Protein AF-A0A955UER6-F1 (afdb_monomer_lite)

Secondary structure (DSSP, 8-state):
---TT--HHHHHHHHHHHHHTT-S-EEEE-TTS-EEEEETTEEESS-TT-------GGG--

Radius of gyration: 12.05 Å; chains: 1; bounding box: 27×26×29 Å

pLDDT: mean 90.5, std 6.51, range [60.75, 97.5]

Foldseek 3Di:
DDDPPDDPVVVVVVLVVCQVVVDAWDWDQDLQRDIWIQGPVGIDRADPVRDDDGDPNVSHD

Structure (mmCIF, N/CA/C/O backbone):
data_AF-A0A955UER6-F1
#
_entry.id   AF-A0A955UER6-F1
#
loop_
_atom_site.group_PDB
_atom_site.id
_atom_site.type_symbol
_atom_site.label_atom_id
_atom_site.label_alt_id
_atom_site.label_comp_id
_atom_site.label_asym_id
_atom_site.label_entity_id
_atom_site.label_seq_id
_atom_site.pdbx_PDB_ins_code
_atom_site.Cartn_x
_atom_site.Cartn_y
_atom_site.Cartn_z
_atom_site.occupancy
_atom_site.B_iso_or_equiv
_atom_site.auth_seq_id
_atom_site.auth_comp_id
_atom_site.auth_asym_id
_atom_site.auth_atom_id
_atom_site.pdbx_PDB_model_num
ATOM 1 N N . VAL A 1 1 ? 2.025 2.661 -5.504 1.00 82.25 1 VAL A N 1
ATOM 2 C CA . VAL A 1 1 ? 3.287 2.469 -6.256 1.00 82.25 1 VAL A CA 1
ATOM 3 C C . VAL A 1 1 ? 4.122 3.718 -6.086 1.00 82.25 1 VAL A C 1
ATOM 5 O O . VAL A 1 1 ? 3.555 4.802 -6.194 1.00 82.25 1 VAL A O 1
ATOM 8 N N . LEU A 1 2 ? 5.401 3.572 -5.744 1.00 86.50 2 LEU A N 1
ATOM 9 C CA . LEU A 1 2 ? 6.305 4.705 -5.578 1.00 86.50 2 LEU A CA 1
ATOM 10 C C . LEU A 1 2 ? 6.861 5.173 -6.926 1.00 86.50 2 LEU A C 1
ATOM 12 O O . LEU A 1 2 ? 7.081 4.375 -7.831 1.00 86.50 2 LEU A O 1
ATOM 16 N N . SER A 1 3 ? 7.101 6.474 -7.033 1.00 84.12 3 SER A N 1
ATOM 17 C CA . SER A 1 3 ? 7.815 7.133 -8.123 1.00 84.12 3 SER A CA 1
ATOM 18 C C . SER A 1 3 ? 8.952 7.995 -7.550 1.00 84.12 3 SER A C 1
ATOM 20 O O . SER A 1 3 ? 8.905 8.341 -6.366 1.00 84.12 3 SER A O 1
ATOM 22 N N . PRO A 1 4 ? 9.968 8.386 -8.347 1.00 84.12 4 PRO A N 1
ATOM 23 C CA . PRO A 1 4 ? 11.123 9.147 -7.848 1.00 84.12 4 PRO A CA 1
ATOM 24 C C . PRO A 1 4 ? 10.781 10.459 -7.123 1.00 84.12 4 PRO A C 1
ATOM 26 O O . PRO A 1 4 ? 11.547 10.921 -6.286 1.00 84.12 4 PRO A O 1
ATOM 29 N N . GLY A 1 5 ? 9.624 11.060 -7.419 1.00 86.69 5 GLY A N 1
ATOM 30 C CA . GLY A 1 5 ? 9.160 12.284 -6.761 1.00 86.69 5 GLY A CA 1
ATOM 31 C C . GLY A 1 5 ? 8.470 12.065 -5.411 1.00 86.69 5 GLY A C 1
ATOM 32 O O . GLY A 1 5 ? 8.109 13.041 -4.756 1.00 86.69 5 GLY A O 1
ATOM 33 N N . ASN A 1 6 ? 8.236 10.820 -4.986 1.00 89.69 6 ASN A N 1
ATOM 34 C CA . ASN A 1 6 ? 7.549 10.551 -3.729 1.00 89.69 6 ASN A CA 1
ATOM 35 C C . ASN A 1 6 ? 8.473 10.744 -2.528 1.00 89.69 6 ASN A C 1
ATOM 37 O O . ASN A 1 6 ? 9.477 10.052 -2.371 1.00 89.69 6 ASN A O 1
ATOM 41 N N . ARG A 1 7 ? 8.082 11.650 -1.628 1.00 90.25 7 ARG A N 1
ATOM 42 C CA . ARG A 1 7 ? 8.787 11.861 -0.365 1.00 90.25 7 ARG A CA 1
ATOM 43 C C . ARG A 1 7 ? 8.320 10.834 0.672 1.00 90.25 7 ARG A C 1
ATOM 45 O O . ARG A 1 7 ? 7.108 10.661 0.828 1.00 90.25 7 ARG A O 1
ATOM 52 N N . PRO A 1 8 ? 9.230 10.197 1.435 1.00 88.31 8 PRO A N 1
ATOM 53 C CA . PRO A 1 8 ? 8.855 9.194 2.436 1.00 88.31 8 PRO A CA 1
ATOM 54 C C . PRO A 1 8 ? 7.805 9.683 3.441 1.00 88.31 8 PRO A C 1
ATOM 56 O O . PRO A 1 8 ? 6.882 8.952 3.789 1.00 88.31 8 PRO A O 1
ATOM 59 N N . THR A 1 9 ? 7.891 10.945 3.864 1.00 91.88 9 THR A N 1
ATOM 60 C CA . THR A 1 9 ? 6.943 11.556 4.806 1.00 91.88 9 THR A CA 1
ATOM 61 C C . THR A 1 9 ? 5.522 11.648 4.246 1.00 91.88 9 THR A C 1
ATOM 63 O O . THR A 1 9 ? 4.566 11.328 4.947 1.00 91.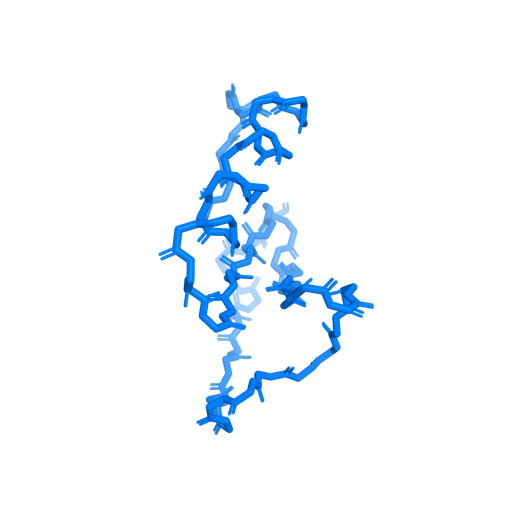88 9 THR A O 1
ATOM 66 N N . GLU A 1 10 ? 5.369 12.028 2.976 1.00 93.12 10 GLU A N 1
ATOM 67 C CA . GLU A 1 10 ? 4.069 12.115 2.297 1.00 93.12 10 GLU A CA 1
ATOM 68 C C . GLU A 1 10 ? 3.450 10.731 2.087 1.00 93.12 10 GLU A C 1
ATOM 70 O O . GLU A 1 10 ? 2.241 10.553 2.239 1.00 93.12 10 GLU A O 1
ATOM 75 N N . ILE A 1 11 ? 4.281 9.737 1.762 1.00 94.81 11 ILE A N 1
ATOM 76 C CA . ILE A 1 11 ? 3.854 8.343 1.623 1.00 94.81 11 ILE A CA 1
ATOM 77 C C . ILE A 1 11 ? 3.376 7.794 2.962 1.00 94.81 11 ILE A C 1
ATOM 79 O O . ILE A 1 11 ? 2.265 7.269 3.034 1.00 94.81 11 ILE A O 1
ATOM 83 N N . ASN A 1 12 ? 4.149 7.992 4.030 1.00 94.00 12 ASN A N 1
ATOM 84 C CA . ASN A 1 12 ? 3.756 7.582 5.374 1.00 94.00 12 ASN A CA 1
ATOM 85 C C . ASN A 1 12 ? 2.443 8.245 5.796 1.00 94.00 12 ASN A C 1
ATOM 87 O O . ASN A 1 12 ? 1.555 7.567 6.307 1.00 94.00 12 ASN A O 1
ATOM 91 N N . HIS A 1 13 ? 2.270 9.538 5.513 1.00 95.25 13 HIS A N 1
ATOM 92 C CA . HIS A 1 13 ? 1.017 10.235 5.793 1.00 95.25 13 HIS A CA 1
ATOM 93 C C . HIS A 1 13 ? -0.176 9.602 5.058 1.00 95.25 13 HIS A C 1
ATOM 95 O O . HIS A 1 13 ? -1.217 9.360 5.668 1.00 95.25 13 HIS A O 1
ATOM 101 N N . LYS A 1 14 ? -0.026 9.267 3.768 1.00 95.50 14 LYS A N 1
ATOM 102 C CA . LYS A 1 14 ? -1.073 8.583 2.989 1.00 95.50 14 LYS A CA 1
ATOM 103 C C . LYS A 1 14 ? -1.392 7.196 3.541 1.00 95.50 14 LYS A C 1
ATOM 105 O O . LYS A 1 14 ? -2.565 6.868 3.687 1.00 95.50 14 LYS A O 1
ATOM 110 N N . ILE A 1 15 ? -0.373 6.400 3.871 1.00 96.56 15 ILE A N 1
ATOM 111 C CA . ILE A 1 15 ? -0.549 5.063 4.459 1.00 96.56 15 ILE A CA 1
ATOM 112 C C . ILE A 1 15 ? -1.385 5.163 5.737 1.00 96.56 15 ILE A C 1
ATOM 114 O O . ILE A 1 15 ? -2.399 4.478 5.860 1.00 96.56 15 ILE A O 1
ATOM 118 N N . GLN A 1 16 ? -1.011 6.062 6.651 1.00 95.88 16 GLN A N 1
ATOM 119 C CA . GLN A 1 16 ? -1.741 6.242 7.904 1.00 95.88 16 GLN A CA 1
ATOM 120 C C . GLN A 1 16 ? -3.175 6.734 7.674 1.00 95.88 16 GLN A C 1
ATOM 122 O O . GLN A 1 16 ? -4.094 6.223 8.308 1.00 95.88 16 GLN A O 1
ATOM 127 N N . ALA A 1 17 ? -3.398 7.655 6.730 1.00 96.69 17 ALA A N 1
ATOM 128 C CA . ALA A 1 17 ? -4.739 8.130 6.390 1.00 96.69 17 ALA A CA 1
ATOM 129 C C . ALA A 1 17 ? -5.654 7.003 5.869 1.00 96.69 17 ALA A C 1
ATOM 131 O O . ALA A 1 17 ? -6.803 6.899 6.297 1.00 96.69 17 ALA A O 1
ATOM 132 N N . TYR A 1 18 ? -5.148 6.125 4.997 1.00 97.50 18 TYR A N 1
ATOM 133 C CA . TYR A 1 18 ? -5.908 4.970 4.504 1.00 97.50 18 TYR A CA 1
ATOM 134 C C . TYR A 1 18 ? -6.205 3.948 5.608 1.00 97.50 18 TYR A C 1
ATOM 136 O O . TYR A 1 18 ? -7.324 3.450 5.719 1.00 97.50 18 TYR A O 1
ATOM 144 N N . LEU A 1 19 ? -5.229 3.642 6.463 1.00 96.56 19 LEU A N 1
ATOM 145 C CA . LEU A 1 19 ? -5.451 2.728 7.587 1.00 96.56 19 LEU A CA 1
ATOM 146 C C . LEU A 1 19 ? -6.458 3.307 8.594 1.00 96.56 19 LEU A C 1
ATOM 148 O O . LEU A 1 19 ? -7.310 2.580 9.115 1.00 96.56 19 LEU A O 1
ATOM 152 N N . ALA A 1 20 ? -6.407 4.619 8.833 1.00 95.88 20 ALA A N 1
ATOM 153 C CA . ALA A 1 20 ? -7.360 5.326 9.682 1.00 95.88 20 ALA A CA 1
ATOM 154 C C . ALA A 1 20 ? -8.784 5.312 9.102 1.00 95.88 20 ALA A C 1
ATOM 156 O O . ALA A 1 20 ? -9.738 5.196 9.869 1.00 95.88 20 ALA A O 1
ATOM 157 N N . SER A 1 21 ? -8.944 5.336 7.772 1.00 96.69 21 SER A N 1
ATOM 158 C CA . SER A 1 21 ? -10.258 5.246 7.115 1.00 96.69 21 SER A CA 1
ATOM 159 C C . SER A 1 21 ? -10.863 3.835 7.102 1.00 96.69 21 SER A C 1
ATOM 161 O O . SER A 1 21 ? -11.948 3.634 6.561 1.00 96.69 21 SER A O 1
ATOM 163 N N . GLY A 1 22 ? -10.193 2.855 7.717 1.00 95.38 22 GLY A N 1
ATOM 164 C CA . GLY A 1 22 ? -10.692 1.487 7.837 1.00 95.38 22 GLY A CA 1
ATOM 165 C C . GLY A 1 22 ? -10.262 0.559 6.705 1.00 95.38 22 GLY A C 1
ATOM 166 O O . GLY A 1 22 ? -10.742 -0.573 6.652 1.00 95.38 22 GLY A O 1
ATOM 167 N N . ILE A 1 23 ? -9.339 0.983 5.832 1.00 95.81 23 ILE A N 1
ATOM 168 C CA . ILE A 1 23 ? -8.722 0.061 4.876 1.00 95.81 23 ILE A CA 1
ATOM 169 C C . ILE A 1 23 ? -7.983 -1.043 5.639 1.00 95.81 23 ILE A C 1
ATOM 171 O O . ILE A 1 23 ? -7.255 -0.794 6.601 1.00 95.81 23 ILE A O 1
ATOM 175 N N . ARG A 1 24 ? -8.191 -2.286 5.195 1.00 95.75 24 ARG A N 1
ATOM 176 C CA . ARG A 1 24 ? -7.613 -3.481 5.818 1.00 95.75 24 ARG A CA 1
ATOM 177 C C . ARG A 1 24 ? -6.103 -3.588 5.598 1.00 95.75 24 ARG A C 1
ATOM 179 O O . ARG A 1 24 ? -5.398 -4.057 6.485 1.00 95.75 24 ARG A O 1
ATOM 186 N N . GLU A 1 25 ? -5.626 -3.182 4.425 1.00 97.00 25 GLU A N 1
ATOM 187 C CA . GLU A 1 25 ? -4.219 -3.260 4.033 1.00 97.00 25 GLU A CA 1
ATOM 188 C C . GLU A 1 25 ? -3.891 -2.231 2.944 1.00 97.00 25 GLU A C 1
ATOM 190 O O . GLU A 1 25 ? -4.665 -2.039 2.006 1.00 97.00 25 GLU A O 1
ATOM 195 N N . VAL A 1 26 ? -2.728 -1.594 3.057 1.00 96.56 26 VAL A N 1
ATOM 196 C CA . VAL A 1 26 ? -2.146 -0.723 2.033 1.00 96.56 26 VAL A CA 1
ATOM 197 C C . VAL A 1 26 ? -0.910 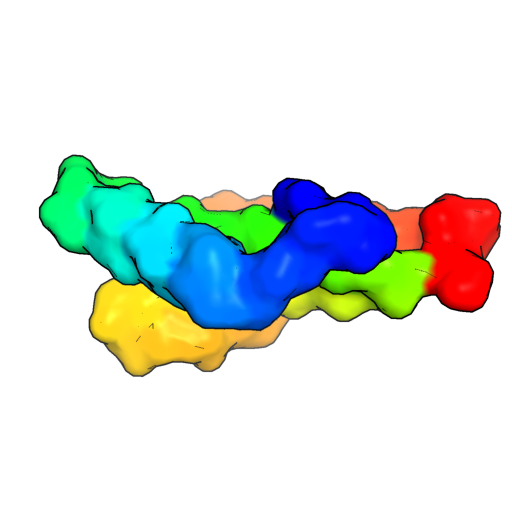-1.410 1.466 1.00 96.56 26 VAL A C 1
ATOM 199 O O . VAL A 1 26 ? 0.010 -1.749 2.205 1.00 96.56 26 VAL A O 1
ATOM 202 N N . ILE A 1 27 ? -0.876 -1.601 0.149 1.00 95.75 27 ILE A N 1
ATOM 203 C CA . ILE A 1 27 ? 0.237 -2.260 -0.541 1.00 95.75 27 ILE A CA 1
ATOM 204 C C . ILE A 1 27 ? 1.153 -1.194 -1.138 1.00 95.75 27 ILE A C 1
ATOM 206 O O . ILE A 1 27 ? 0.734 -0.391 -1.980 1.00 95.75 27 ILE A O 1
ATOM 210 N N . VAL A 1 28 ? 2.415 -1.188 -0.719 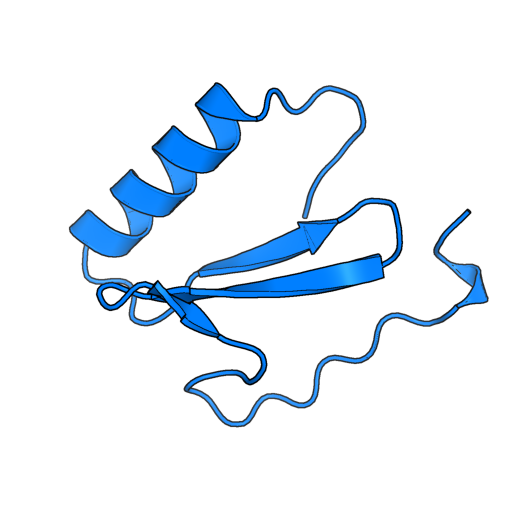1.00 94.19 28 VAL A N 1
ATOM 211 C CA . VAL A 1 28 ? 3.439 -0.277 -1.235 1.00 94.19 28 VAL A CA 1
ATOM 212 C C . VAL A 1 28 ? 4.407 -1.071 -2.096 1.00 94.19 28 VAL A C 1
ATOM 214 O O . VAL A 1 28 ? 4.984 -2.053 -1.650 1.00 94.19 28 VAL A O 1
ATOM 217 N N . VAL A 1 29 ? 4.580 -0.627 -3.338 1.00 91.62 29 VAL A N 1
ATOM 218 C CA . VAL A 1 29 ? 5.561 -1.179 -4.279 1.00 91.62 29 VAL A CA 1
ATOM 219 C C . VAL A 1 29 ? 6.669 -0.148 -4.445 1.00 91.62 29 VAL A C 1
ATOM 221 O O . VAL A 1 29 ? 6.381 0.972 -4.888 1.00 91.62 29 VAL A O 1
ATOM 224 N N . SER A 1 30 ? 7.893 -0.508 -4.056 1.00 88.06 30 SER A N 1
ATOM 225 C CA . SER A 1 30 ? 9.081 0.338 -4.176 1.00 88.06 30 SER A CA 1
ATOM 226 C C . SER A 1 30 ? 9.643 0.352 -5.599 1.00 88.06 30 SER A C 1
ATOM 228 O O . SER A 1 30 ? 9.294 -0.485 -6.431 1.00 88.06 30 SER A O 1
ATOM 230 N N . LEU A 1 31 ? 10.553 1.293 -5.871 1.00 85.31 31 LEU A N 1
ATOM 231 C CA . LEU A 1 31 ? 11.255 1.382 -7.157 1.00 85.31 31 LEU A CA 1
ATOM 232 C C . LEU A 1 31 ? 12.166 0.171 -7.419 1.00 85.31 31 LEU A C 1
ATOM 234 O O . LEU A 1 31 ? 12.374 -0.197 -8.566 1.00 85.31 31 LEU A O 1
ATOM 238 N N . GLN A 1 32 ? 12.656 -0.474 -6.358 1.00 86.50 32 GLN A N 1
ATOM 239 C CA . GLN A 1 32 ? 13.481 -1.685 -6.424 1.00 86.50 32 GLN A CA 1
ATOM 240 C C . GLN A 1 32 ? 12.641 -2.971 -6.527 1.00 86.50 32 GLN A C 1
ATOM 242 O O . GLN A 1 32 ? 13.184 -4.070 -6.481 1.00 86.50 32 GLN A O 1
ATOM 247 N N . GLY A 1 33 ? 11.310 -2.861 -6.617 1.00 85.62 33 GLY A N 1
ATOM 248 C CA . GLY A 1 33 ? 10.419 -4.021 -6.692 1.00 85.62 33 GLY A CA 1
ATOM 249 C C . GLY A 1 33 ? 10.121 -4.693 -5.361 1.00 85.62 33 GLY A C 1
ATOM 250 O O . GLY A 1 33 ? 9.559 -5.787 -5.352 1.00 85.62 33 GLY A O 1
ATOM 251 N N . HIS A 1 34 ? 10.459 -4.061 -4.237 1.00 87.94 34 HIS A N 1
ATOM 252 C CA . HIS A 1 34 ? 10.035 -4.555 -2.934 1.00 87.94 34 HIS A CA 1
ATOM 253 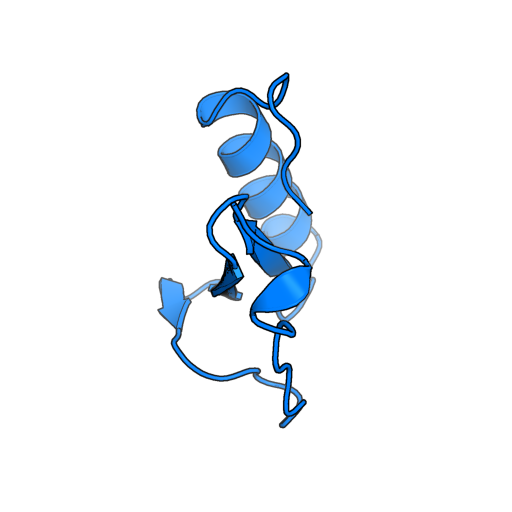C C . HIS A 1 34 ? 8.555 -4.248 -2.718 1.00 87.94 34 HIS A C 1
ATOM 255 O O . HIS A 1 34 ? 8.083 -3.150 -3.025 1.00 87.94 34 HIS A O 1
ATOM 261 N N . VAL A 1 35 ? 7.828 -5.228 -2.185 1.00 91.69 35 VAL A N 1
ATOM 262 C CA . VAL A 1 35 ? 6.418 -5.090 -1.827 1.00 91.69 35 VAL A CA 1
ATOM 263 C C . VAL A 1 35 ? 6.297 -5.140 -0.314 1.00 91.69 35 VAL A C 1
ATOM 265 O O . VAL A 1 35 ? 6.716 -6.109 0.315 1.00 91.69 35 VAL A O 1
ATOM 268 N N . GLU A 1 36 ? 5.703 -4.101 0.257 1.00 93.88 36 GLU A N 1
ATOM 269 C CA . GLU A 1 36 ? 5.383 -4.018 1.677 1.00 93.88 36 GLU A CA 1
ATOM 270 C C . GLU A 1 36 ? 3.871 -3.976 1.869 1.00 93.88 36 GLU A C 1
ATOM 272 O O . GLU A 1 36 ? 3.156 -3.252 1.166 1.00 93.88 36 GLU A O 1
ATOM 277 N N . TYR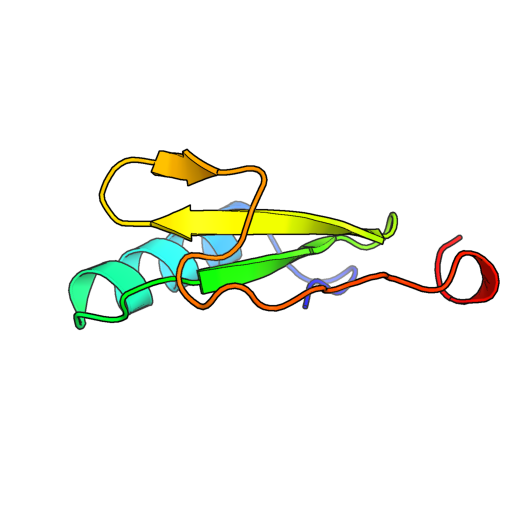 A 1 37 ? 3.390 -4.719 2.862 1.00 96.00 37 TYR A N 1
ATOM 278 C CA . TYR A 1 37 ? 1.978 -4.776 3.215 1.00 96.00 37 TYR A CA 1
ATOM 279 C C . TYR A 1 37 ? 1.770 -4.063 4.548 1.00 96.00 37 TYR A C 1
ATOM 281 O O . TYR A 1 37 ? 2.131 -4.580 5.603 1.00 96.00 37 TYR A O 1
ATOM 289 N N . HIS A 1 38 ? 1.209 -2.858 4.506 1.00 97.00 38 HIS A N 1
ATOM 290 C CA . HIS A 1 38 ? 0.973 -2.022 5.681 1.00 97.00 38 HIS A CA 1
ATOM 291 C C . HIS A 1 38 ? -0.428 -2.269 6.232 1.00 97.00 38 HIS A C 1
ATOM 293 O O . HIS A 1 38 ? -1.417 -2.208 5.499 1.00 97.00 38 HIS A O 1
ATOM 299 N N . ARG A 1 39 ? -0.520 -2.520 7.534 1.00 96.88 39 ARG A N 1
ATOM 300 C CA . ARG A 1 39 ? -1.758 -2.768 8.279 1.00 96.88 39 ARG A CA 1
ATOM 301 C C . ARG A 1 39 ? -1.741 -1.990 9.589 1.00 96.88 39 ARG A C 1
ATOM 303 O O . ARG A 1 39 ? -0.723 -1.423 9.975 1.00 96.88 39 ARG A O 1
ATOM 310 N N . LYS A 1 40 ? -2.871 -1.982 10.302 1.00 95.25 40 LYS A N 1
ATOM 311 C CA . LYS A 1 40 ? -2.987 -1.299 11.604 1.00 95.25 40 LYS A CA 1
ATOM 312 C C . LYS A 1 40 ? -2.007 -1.819 12.662 1.00 95.25 40 LYS A C 1
ATOM 314 O O . LYS A 1 40 ? -1.655 -1.069 13.562 1.00 95.25 40 LYS A O 1
ATOM 319 N N . ASP A 1 41 ? -1.592 -3.077 12.560 1.00 95.00 41 ASP A N 1
ATOM 320 C CA . ASP A 1 41 ? -0.656 -3.739 13.472 1.00 95.00 41 ASP A CA 1
ATOM 321 C C . ASP A 1 41 ? 0.808 -3.691 12.995 1.00 95.00 41 ASP A C 1
ATOM 323 O O . ASP A 1 41 ? 1.692 -4.139 13.720 1.00 95.00 41 ASP A O 1
ATOM 327 N N . GLY A 1 42 ? 1.085 -3.130 11.811 1.00 94.75 42 GLY A N 1
ATOM 328 C CA . GLY A 1 42 ? 2.442 -2.928 11.305 1.00 94.75 42 GLY A CA 1
ATOM 329 C C . GLY A 1 42 ? 2.645 -3.359 9.854 1.00 94.75 42 GLY A C 1
ATOM 330 O O . GLY A 1 42 ? 1.707 -3.428 9.059 1.00 94.75 42 GLY A O 1
ATOM 331 N N . ILE A 1 43 ? 3.908 -3.613 9.507 1.00 95.44 43 ILE A N 1
ATOM 332 C CA . ILE A 1 43 ? 4.338 -4.035 8.170 1.00 95.44 43 ILE A CA 1
ATOM 333 C C . ILE A 1 43 ? 4.450 -5.559 8.137 1.00 95.44 43 ILE A C 1
ATOM 335 O O . ILE A 1 43 ? 5.022 -6.170 9.037 1.00 95.44 43 ILE A O 1
ATOM 339 N N . HIS A 1 44 ? 3.934 -6.169 7.074 1.00 94.44 44 HIS A N 1
ATOM 340 C CA . HIS A 1 44 ? 3.908 -7.615 6.865 1.00 94.44 44 HIS A CA 1
ATOM 341 C C . HIS A 1 44 ? 4.569 -7.995 5.537 1.00 94.44 44 HIS A C 1
ATOM 343 O O . HIS A 1 44 ? 4.675 -7.177 4.626 1.00 94.44 44 HIS A O 1
ATOM 349 N N . LEU A 1 45 ? 4.978 -9.266 5.420 1.00 88.88 45 LEU A N 1
ATOM 350 C CA . LEU A 1 45 ? 5.597 -9.842 4.211 1.00 88.88 45 LEU A CA 1
ATOM 351 C C . LEU A 1 45 ? 4.595 -10.495 3.244 1.00 88.88 45 LEU A C 1
ATOM 353 O O . LEU A 1 45 ? 4.964 -10.883 2.139 1.00 88.88 45 LEU A O 1
ATOM 357 N N . LYS A 1 46 ? 3.339 -10.666 3.661 1.00 91.69 46 LYS A N 1
ATOM 358 C CA . LYS A 1 46 ? 2.273 -11.308 2.876 1.00 91.69 46 LYS A CA 1
ATOM 359 C C . LYS A 1 46 ? 1.017 -10.457 2.927 1.00 91.69 46 LYS A C 1
ATOM 361 O O . LYS A 1 46 ? 0.806 -9.789 3.934 1.00 91.69 46 LYS A O 1
ATOM 366 N N . SER A 1 47 ? 0.173 -10.544 1.901 1.00 94.38 47 SER A N 1
ATOM 367 C CA . SER A 1 47 ? -1.122 -9.855 1.866 1.00 94.38 47 SER A CA 1
ATOM 368 C C . SER A 1 47 ? -2.149 -10.486 2.815 1.00 94.38 47 SER A C 1
ATOM 370 O O . SER A 1 47 ? -2.159 -11.696 3.016 1.00 94.38 47 SER A O 1
ATOM 372 N N . ALA A 1 48 ? -3.047 -9.668 3.370 1.00 94.12 48 ALA A N 1
ATOM 373 C CA . ALA A 1 48 ? -4.194 -10.099 4.180 1.00 94.12 48 ALA A CA 1
ATOM 374 C C . ALA A 1 48 ? -5.327 -10.680 3.323 1.00 94.12 48 ALA A C 1
ATOM 376 O O . ALA A 1 48 ? -6.318 -11.185 3.856 1.00 94.12 48 ALA A O 1
ATOM 377 N N . PHE A 1 49 ? -5.198 -10.538 2.006 1.00 92.06 49 PHE A N 1
ATOM 378 C CA . PHE A 1 49 ? -6.134 -11.007 0.996 1.00 92.06 49 PHE A CA 1
ATOM 379 C C . PHE A 1 49 ? -5.617 -12.249 0.256 1.00 92.06 49 PHE A C 1
ATOM 381 O O . PHE A 1 49 ? -6.206 -12.621 -0.752 1.00 92.06 49 PHE A O 1
ATOM 388 N N . ASP A 1 50 ? -4.507 -12.849 0.713 1.00 88.00 50 ASP A N 1
ATOM 389 C CA . ASP A 1 50 ? -3.827 -13.965 0.037 1.00 88.00 50 ASP A CA 1
ATOM 390 C C . ASP A 1 50 ? -3.520 -13.684 -1.446 1.00 88.00 50 ASP A C 1
ATOM 392 O O . ASP A 1 50 ? -3.547 -14.574 -2.292 1.00 88.00 50 ASP A O 1
ATOM 396 N N . LEU A 1 51 ? -3.204 -12.425 -1.774 1.00 85.56 51 LEU A N 1
ATOM 397 C CA . LEU A 1 51 ? -2.817 -12.009 -3.121 1.00 85.56 51 LEU A CA 1
ATOM 398 C C . LEU A 1 51 ? -1.337 -12.340 -3.384 1.00 85.56 51 LEU A C 1
ATOM 400 O O . LEU A 1 51 ? -0.463 -11.727 -2.758 1.00 85.56 51 LEU A O 1
ATOM 404 N N . PRO A 1 52 ? -1.016 -13.250 -4.324 1.00 83.12 52 PRO A N 1
ATOM 405 C CA . PRO A 1 52 ? 0.360 -13.486 -4.732 1.00 83.12 52 PRO A CA 1
ATOM 406 C C . PRO A 1 52 ? 0.806 -12.365 -5.679 1.00 83.12 52 PRO A C 1
ATOM 408 O O . PRO A 1 52 ? 0.582 -12.418 -6.886 1.00 83.12 52 PRO A O 1
ATOM 411 N N . LEU A 1 53 ? 1.435 -11.324 -5.132 1.00 84.62 53 LEU A N 1
ATOM 412 C CA . LEU A 1 53 ? 2.046 -10.264 -5.932 1.00 84.62 53 LEU A CA 1
ATOM 413 C C . LEU A 1 53 ? 3.513 -10.590 -6.195 1.00 84.62 53 LEU A C 1
ATOM 415 O O . LEU A 1 53 ? 4.295 -10.809 -5.274 1.00 84.62 53 LEU A O 1
ATOM 419 N N . THR A 1 54 ? 3.889 -10.610 -7.469 1.00 84.69 54 THR A N 1
ATOM 420 C CA . THR A 1 54 ? 5.276 -10.770 -7.911 1.00 84.69 54 THR A CA 1
ATOM 421 C C . THR A 1 54 ? 5.598 -9.642 -8.876 1.00 84.69 54 THR A C 1
ATOM 423 O O . THR A 1 54 ? 4.889 -9.456 -9.864 1.00 84.69 54 THR A O 1
ATOM 426 N N . ILE A 1 55 ? 6.650 -8.878 -8.582 1.00 84.88 55 ILE A N 1
ATOM 427 C CA . ILE A 1 55 ? 7.156 -7.843 -9.485 1.00 84.88 55 ILE A CA 1
ATOM 428 C C . ILE A 1 55 ? 8.132 -8.514 -10.462 1.00 84.88 55 ILE A C 1
ATOM 430 O O . ILE A 1 55 ? 9.115 -9.106 -10.011 1.00 84.88 55 ILE A O 1
ATOM 434 N N . PRO A 1 56 ? 7.894 -8.460 -11.785 1.00 86.00 56 PRO A N 1
ATOM 435 C CA . PRO A 1 56 ? 8.847 -8.974 -12.760 1.00 86.00 56 PRO A CA 1
ATOM 436 C C . PRO A 1 56 ? 10.184 -8.234 -12.664 1.00 86.00 56 PRO A C 1
ATOM 438 O O . PRO A 1 56 ? 10.222 -7.006 -12.718 1.00 86.00 56 PRO A O 1
ATOM 441 N N . SER A 1 57 ? 11.286 -8.978 -12.581 1.00 84.12 57 SER A N 1
ATOM 442 C CA . SER A 1 57 ? 12.628 -8.411 -12.385 1.00 84.12 57 SER A CA 1
ATOM 443 C C . SER A 1 57 ? 13.076 -7.463 -13.501 1.00 84.12 57 SER A C 1
ATOM 445 O O . SER A 1 57 ? 13.865 -6.567 -13.251 1.00 84.12 57 SER A O 1
ATOM 447 N N . HIS A 1 58 ? 12.555 -7.612 -14.721 1.00 85.12 58 HIS A N 1
ATOM 448 C CA . HIS A 1 58 ? 12.884 -6.729 -15.845 1.00 85.12 58 HIS A CA 1
ATOM 449 C C . HIS A 1 58 ? 12.213 -5.343 -15.771 1.00 85.12 58 HIS A C 1
ATOM 4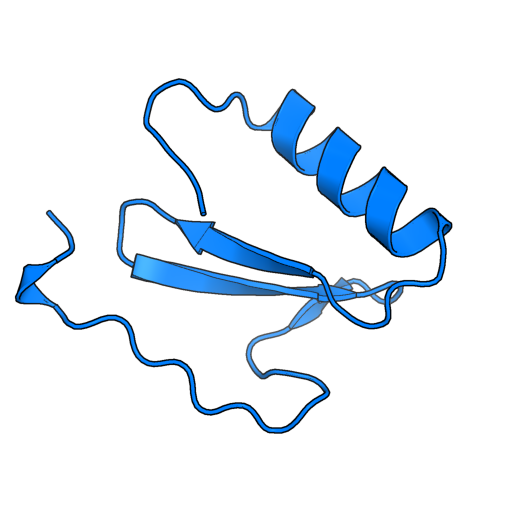51 O O . HIS A 1 58 ? 12.532 -4.479 -16.582 1.00 85.12 58 HIS A O 1
ATOM 457 N N . LEU A 1 59 ? 11.265 -5.136 -14.848 1.00 78.38 59 LEU A N 1
ATOM 458 C CA . LEU A 1 59 ? 10.580 -3.852 -14.644 1.00 78.38 59 LEU A CA 1
ATOM 459 C C . LEU A 1 59 ? 11.218 -3.000 -13.540 1.00 78.38 59 LEU A C 1
ATOM 461 O O . LEU A 1 59 ? 10.739 -1.899 -13.272 1.00 78.38 59 LEU A O 1
ATOM 465 N N . VAL A 1 60 ? 12.263 -3.507 -12.887 1.00 76.12 60 VAL A N 1
ATOM 466 C CA . VAL A 1 60 ? 12.950 -2.852 -11.771 1.00 76.12 60 VAL A CA 1
ATOM 467 C C . VAL A 1 60 ? 14.434 -2.726 -12.101 1.00 76.12 60 VAL A C 1
ATOM 469 O O . VAL A 1 60 ? 15.039 -3.667 -12.609 1.00 76.12 60 VAL A O 1
ATOM 472 N N . SER A 1 61 ? 14.991 -1.535 -11.876 1.00 60.75 61 SER A N 1
ATOM 473 C CA . SER A 1 61 ? 16.361 -1.142 -12.240 1.00 60.75 61 SER A CA 1
ATOM 474 C C . SER A 1 61 ? 17.145 -0.670 -11.029 1.00 60.75 61 SER A C 1
ATOM 476 O O . SER A 1 61 ? 16.576 0.182 -10.303 1.00 60.75 61 SER A O 1
#

Sequence (61 aa):
VLSPGNRPTEINHKIQAYLASGIREVIVVSLQGHVEYHRKDGIHLKSAFDLPLTIPSHLVS